Protein AF-A0A1S2MDJ0-F1 (afdb_monomer)

Foldseek 3Di:
DVVVVVVVVVVVVVLVVQQVVQLQVLHAGVVQVVVCVVLVHDFFAAPNATWRWDDKDFADCVQWDFQDATPVRQTKTAGPPPDNPDQGQWIWRDDPDGITTITGRRDNPPDD

Secondary structure (DSSP, 8-state):
-HHHHHHHHHHHHHHHHHHHHHHHTT---HHHHHHHHHTTPPP-EETTEEPEEEEEEE--GGGEEEEEE-TT-PEEEEETT--TTSPPS-EEEE-SSSEEEEEE----TT--

Sequence (112 aa):
MKKKFGFIIGVLILFTGLEIYLM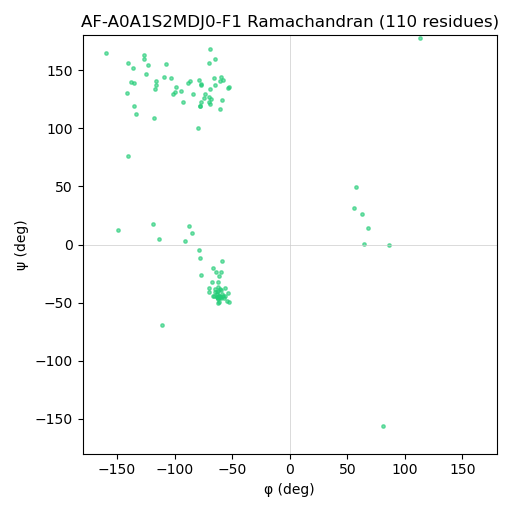YSEKVPLSNHMYRVISGAPTVHLNDELLLYQGTFVIDKNYLVSYIKSDENIELYIASGIPAEMRPPWIFVPNGNDLSYRYSIPKPRFSY

Radius of gyration: 17.28 Å; Cα contacts (8 Å, |Δi|>4): 160; chains: 1; bounding box: 46×29×45 Å

Structure (mmCIF, N/CA/C/O backbone):
data_AF-A0A1S2MDJ0-F1
#
_entry.id   AF-A0A1S2MDJ0-F1
#
loop_
_atom_site.group_PDB
_atom_site.id
_atom_site.type_symbol
_atom_site.label_atom_id
_atom_site.label_alt_id
_atom_site.label_comp_id
_atom_site.label_asym_id
_atom_site.label_entity_id
_atom_site.label_seq_id
_atom_site.pdbx_PDB_ins_code
_atom_site.Cartn_x
_atom_site.Cartn_y
_atom_site.Cartn_z
_atom_site.occupancy
_atom_site.B_iso_or_equiv
_atom_site.auth_seq_id
_atom_site.auth_comp_id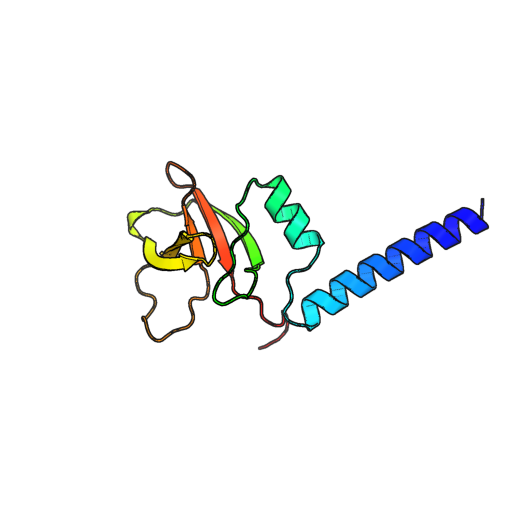
_atom_site.auth_asym_id
_atom_site.auth_atom_id
_atom_site.pdbx_PDB_model_num
ATOM 1 N N . MET A 1 1 ? -26.770 16.283 26.878 1.00 61.31 1 MET A N 1
ATOM 2 C CA . MET A 1 1 ? -25.474 16.558 26.207 1.00 61.31 1 MET A CA 1
ATOM 3 C C . MET A 1 1 ? -24.341 15.651 26.697 1.00 61.31 1 MET A C 1
ATOM 5 O O . MET A 1 1 ? -23.737 14.999 25.859 1.00 61.31 1 MET A O 1
ATOM 9 N N . LYS A 1 2 ? -24.111 15.500 28.014 1.00 64.62 2 LYS A N 1
ATOM 10 C CA . LYS A 1 2 ? -23.023 14.664 28.583 1.00 64.62 2 LYS A CA 1
ATOM 11 C C . LYS A 1 2 ? -22.980 13.200 28.091 1.00 64.62 2 LYS A C 1
ATOM 13 O O . LYS A 1 2 ? -21.914 12.710 27.750 1.00 64.62 2 LYS A O 1
ATOM 18 N N . LYS A 1 3 ? -24.136 12.528 27.964 1.00 71.56 3 LYS A N 1
ATOM 19 C CA . LYS A 1 3 ? -24.215 11.137 27.458 1.00 71.56 3 LYS A CA 1
ATOM 20 C C . LYS A 1 3 ? -23.778 10.993 25.990 1.00 71.56 3 LYS A C 1
ATOM 22 O O . LYS A 1 3 ? -23.096 10.038 25.650 1.00 71.56 3 LYS A O 1
ATOM 27 N N . LYS A 1 4 ? -24.129 11.965 25.135 1.00 77.81 4 LYS A N 1
ATOM 28 C CA . LYS A 1 4 ? -23.728 11.983 23.714 1.00 77.81 4 LYS A CA 1
ATOM 29 C C . LYS A 1 4 ? -22.226 12.246 23.565 1.00 77.81 4 LYS A C 1
ATOM 31 O O . LYS A 1 4 ? -21.582 11.639 22.726 1.00 77.81 4 LYS A O 1
ATOM 36 N N . PHE A 1 5 ? -21.672 13.103 24.422 1.00 85.12 5 PHE A N 1
ATOM 37 C CA . PHE A 1 5 ? -20.241 13.404 24.442 1.00 85.12 5 PHE A CA 1
ATOM 38 C C . PHE A 1 5 ? -19.394 12.195 24.868 1.00 85.12 5 PHE A C 1
ATOM 40 O O . PHE A 1 5 ? -18.422 11.867 24.196 1.00 85.12 5 PHE A O 1
ATOM 47 N N . GLY A 1 6 ? -19.810 11.477 25.919 1.00 90.19 6 GLY A N 1
ATOM 48 C CA . GLY A 1 6 ? -19.143 10.238 26.336 1.00 90.19 6 GLY A CA 1
ATOM 49 C C . GLY A 1 6 ? -19.162 9.155 25.252 1.00 90.19 6 GLY A C 1
ATOM 50 O O . GLY A 1 6 ? -18.156 8.489 25.041 1.00 90.19 6 GLY A O 1
ATOM 51 N N . PHE A 1 7 ? -20.269 9.033 24.511 1.00 93.44 7 PHE A N 1
ATOM 52 C CA . PHE A 1 7 ? -20.354 8.117 23.372 1.00 93.44 7 PHE A CA 1
ATOM 53 C C . PHE A 1 7 ? -19.360 8.478 22.258 1.00 93.44 7 PHE A C 1
ATOM 55 O O . PHE A 1 7 ? -18.632 7.608 21.793 1.00 93.44 7 PHE A O 1
ATOM 62 N N . ILE A 1 8 ? -19.275 9.759 21.876 1.00 94.00 8 ILE A N 1
ATOM 63 C CA . ILE A 1 8 ? -18.327 10.227 20.850 1.00 94.00 8 ILE A CA 1
ATOM 64 C C . ILE A 1 8 ? -16.881 9.925 21.264 1.00 94.00 8 ILE A C 1
ATOM 66 O O . ILE A 1 8 ? -16.120 9.382 20.468 1.00 94.00 8 ILE A O 1
ATOM 70 N N . ILE A 1 9 ? -16.513 10.215 22.517 1.00 94.19 9 ILE A N 1
ATOM 71 C CA . ILE A 1 9 ? -15.176 9.897 23.038 1.00 94.19 9 ILE A CA 1
ATOM 72 C C . ILE A 1 9 ? -14.922 8.387 23.007 1.00 94.19 9 ILE A C 1
ATOM 74 O O . ILE A 1 9 ? -13.856 7.962 22.572 1.00 94.19 9 ILE A O 1
ATOM 78 N N . GLY A 1 10 ? -15.897 7.574 23.422 1.00 95.38 10 GLY A N 1
ATOM 79 C CA . GLY A 1 10 ? -15.778 6.116 23.388 1.00 95.38 10 GLY A CA 1
ATOM 80 C C . GLY A 1 10 ? -15.497 5.584 21.981 1.00 95.38 10 GLY A C 1
ATOM 81 O O . GLY A 1 10 ? -14.598 4.767 21.802 1.00 95.38 10 GLY A O 1
ATOM 82 N N . VAL A 1 11 ? -16.203 6.102 20.971 1.00 94.94 11 VAL A N 1
ATOM 83 C CA . VAL A 1 11 ? -15.974 5.741 19.562 1.00 94.94 11 VAL A CA 1
ATOM 84 C C . VAL A 1 11 ? -14.576 6.157 19.098 1.00 94.94 11 VAL A C 1
ATOM 86 O O . VAL A 1 11 ? -13.895 5.367 18.447 1.00 94.94 11 VAL A O 1
ATOM 89 N N . LEU A 1 12 ? -14.113 7.356 19.462 1.00 94.25 12 LEU A N 1
ATOM 90 C CA . LEU A 1 12 ? -12.770 7.827 19.105 1.00 94.25 12 LEU A CA 1
ATOM 91 C C . LEU A 1 12 ? -11.663 6.969 19.731 1.00 94.25 12 LEU A C 1
ATOM 93 O O . LEU A 1 12 ? -10.686 6.645 19.056 1.00 94.25 12 LEU A O 1
ATOM 97 N N . ILE A 1 13 ? -11.822 6.567 20.996 1.00 95.69 13 ILE A N 1
ATOM 98 C CA . ILE A 1 13 ? -10.875 5.674 21.679 1.00 95.69 13 ILE A CA 1
ATOM 99 C C . ILE A 1 13 ? -10.836 4.310 20.989 1.00 95.69 13 ILE A C 1
ATOM 101 O O . ILE A 1 13 ? -9.750 3.801 20.729 1.00 95.69 13 ILE A O 1
ATOM 105 N N . LEU A 1 14 ? -11.994 3.737 20.647 1.00 94.56 14 LEU A N 1
ATOM 106 C CA . LEU A 1 14 ? -12.063 2.464 19.925 1.00 94.56 14 LEU A CA 1
ATOM 107 C C . LEU A 1 14 ? -11.380 2.547 18.558 1.00 94.56 14 LEU A C 1
ATOM 109 O O . LEU A 1 14 ? -10.585 1.673 18.220 1.00 94.56 14 LEU A O 1
ATOM 113 N N . PHE A 1 15 ? -11.642 3.612 17.797 1.00 94.00 15 PHE A N 1
ATOM 114 C CA . PHE A 1 15 ? -11.013 3.818 16.493 1.00 94.00 15 PHE A CA 1
ATOM 115 C C . PHE A 1 15 ? -9.490 3.948 16.617 1.00 94.00 15 PHE A C 1
ATOM 117 O O . PHE A 1 15 ? -8.744 3.300 15.888 1.00 94.00 15 PHE A O 1
ATOM 124 N N . THR A 1 16 ? -9.023 4.722 17.598 1.00 93.50 16 THR A N 1
ATOM 125 C CA . THR A 1 16 ? -7.588 4.896 17.870 1.00 93.50 16 THR A CA 1
ATOM 126 C C . THR A 1 16 ? -6.941 3.586 18.326 1.00 93.50 16 THR A C 1
ATOM 128 O O . THR A 1 16 ? -5.846 3.250 17.885 1.00 93.50 16 THR A O 1
ATOM 131 N N . GLY A 1 17 ? -7.622 2.810 19.173 1.00 94.50 17 GLY A N 1
ATOM 132 C CA . GLY A 1 17 ? -7.159 1.494 19.609 1.00 94.50 17 GLY A CA 1
ATOM 133 C C . GLY A 1 17 ? -7.029 0.506 18.449 1.00 94.50 17 GLY A C 1
ATOM 134 O O . GLY A 1 17 ? -6.040 -0.221 18.378 1.00 94.50 17 GLY A O 1
ATOM 135 N N . LEU A 1 18 ? -7.978 0.521 17.509 1.00 93.88 18 LEU A N 1
ATOM 136 C CA . LEU A 1 18 ? -7.925 -0.303 16.301 1.00 93.88 18 LEU A CA 1
ATOM 137 C C . LEU A 1 18 ? -6.770 0.106 15.376 1.00 93.88 18 LEU A C 1
ATOM 139 O O . LEU A 1 18 ? -6.038 -0.760 14.904 1.00 93.88 18 LEU A O 1
ATOM 143 N N . GLU A 1 19 ? -6.574 1.407 15.152 1.00 93.75 19 GLU A N 1
ATOM 144 C CA . GLU A 1 19 ? -5.434 1.937 14.392 1.00 93.75 19 GLU A CA 1
ATOM 145 C C . GLU A 1 19 ? -4.100 1.452 14.970 1.00 93.75 19 GLU A C 1
ATOM 147 O O . GLU A 1 19 ? -3.255 0.928 14.242 1.00 93.75 19 GLU A O 1
ATOM 152 N N . ILE A 1 20 ? -3.933 1.576 16.289 1.00 91.50 20 ILE A N 1
ATOM 153 C CA . ILE A 1 20 ? -2.738 1.119 17.003 1.00 91.50 20 ILE A CA 1
ATOM 154 C C . ILE A 1 20 ? -2.570 -0.396 16.836 1.00 91.50 20 ILE A C 1
ATOM 156 O O . ILE A 1 20 ? -1.495 -0.850 16.450 1.00 91.50 20 ILE A O 1
ATOM 160 N N . TYR A 1 21 ? -3.624 -1.180 17.070 1.00 92.62 21 TYR A N 1
ATOM 161 C CA . TYR A 1 21 ? -3.578 -2.636 16.930 1.00 92.62 21 TYR A CA 1
ATOM 162 C C . TYR A 1 21 ? -3.123 -3.079 15.532 1.00 92.62 21 TYR A C 1
ATOM 164 O O . TYR A 1 21 ? -2.262 -3.955 15.418 1.00 92.62 21 TYR A O 1
ATOM 172 N N . LEU A 1 22 ? -3.651 -2.453 14.474 1.00 92.06 22 LEU A N 1
ATOM 173 C CA . LEU A 1 22 ? -3.253 -2.750 13.096 1.00 92.06 22 LEU A CA 1
ATOM 174 C C . LEU A 1 22 ? -1.776 -2.417 12.855 1.00 92.06 22 LEU A C 1
ATOM 176 O O . LEU A 1 22 ? -1.054 -3.261 12.328 1.00 92.06 22 LEU A O 1
ATOM 180 N N . MET A 1 23 ? -1.307 -1.250 13.313 1.00 87.00 23 MET A N 1
ATOM 181 C CA . MET A 1 23 ? 0.103 -0.854 13.185 1.00 87.00 23 MET A CA 1
ATOM 182 C C . MET A 1 23 ? 1.064 -1.830 13.876 1.00 87.00 23 MET A C 1
ATOM 184 O O . MET A 1 23 ? 2.139 -2.101 13.342 1.00 87.00 23 MET A O 1
ATOM 188 N N . TYR A 1 24 ? 0.700 -2.348 15.053 1.00 87.00 24 TYR A N 1
ATOM 189 C CA . TYR A 1 24 ? 1.526 -3.312 15.791 1.00 87.00 24 TYR A CA 1
ATOM 190 C C . TYR A 1 24 ? 1.453 -4.734 15.229 1.00 87.00 24 TYR A C 1
ATOM 192 O O . TYR A 1 24 ? 2.406 -5.488 15.385 1.00 87.00 24 TYR A O 1
ATOM 200 N N . SER A 1 25 ? 0.355 -5.094 14.564 1.00 88.56 25 SER A N 1
ATOM 201 C CA . SER A 1 25 ? 0.162 -6.428 13.978 1.00 88.56 25 SER A CA 1
ATOM 202 C C . SER A 1 25 ? 0.723 -6.552 12.558 1.00 88.56 25 SER A C 1
ATOM 204 O O . SER A 1 25 ? 0.320 -7.461 11.840 1.00 88.56 25 SER A O 1
ATOM 206 N N . GLU A 1 26 ? 1.578 -5.615 12.129 1.00 87.56 26 GLU A N 1
ATOM 207 C CA . GLU A 1 26 ? 2.120 -5.554 10.762 1.00 87.56 26 GLU A CA 1
ATOM 208 C C . GLU A 1 26 ? 1.019 -5.503 9.691 1.00 87.56 26 GLU A C 1
ATOM 210 O O . GLU A 1 26 ? 1.170 -5.997 8.580 1.00 87.56 26 GLU A O 1
ATOM 215 N N . LYS A 1 27 ? -0.123 -4.887 10.017 1.00 90.94 27 LYS A N 1
ATOM 216 C CA . LYS A 1 27 ? -1.235 -4.693 9.084 1.00 90.94 27 LYS A CA 1
ATOM 217 C C . LYS A 1 27 ? -1.323 -3.238 8.659 1.00 90.94 27 LYS A C 1
ATOM 219 O O . LYS A 1 27 ? -0.903 -2.322 9.367 1.00 90.94 27 LYS A O 1
ATOM 224 N N . VAL A 1 28 ? -1.910 -3.017 7.490 1.00 93.06 28 VAL A N 1
ATOM 225 C CA . VAL A 1 28 ? -2.170 -1.672 6.977 1.00 93.06 28 VAL A CA 1
ATOM 226 C C . VAL A 1 28 ? -3.274 -1.007 7.819 1.00 93.06 28 VAL A C 1
ATOM 228 O O . VAL A 1 28 ? -4.368 -1.562 7.929 1.00 93.06 28 VAL A O 1
ATOM 231 N N . PRO A 1 29 ? -3.022 0.164 8.436 1.00 94.31 29 PRO A N 1
ATOM 232 C CA . PRO A 1 29 ? -4.033 0.869 9.229 1.00 94.31 29 PRO A CA 1
ATOM 233 C C . PRO A 1 29 ? -5.154 1.455 8.358 1.00 94.31 29 PRO A C 1
ATOM 235 O O . PRO A 1 29 ? -4.928 1.778 7.188 1.00 94.31 29 PRO A O 1
ATOM 238 N N . LEU A 1 30 ? -6.347 1.683 8.920 1.00 93.69 30 LEU A N 1
ATOM 239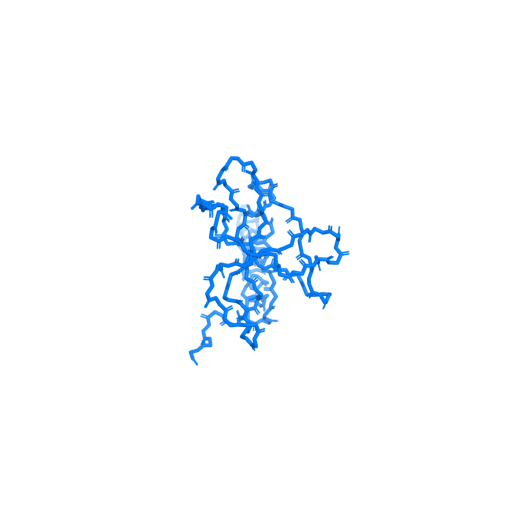 C CA . LEU A 1 30 ? -7.485 2.260 8.180 1.00 93.69 30 LEU A CA 1
ATOM 240 C C . LEU A 1 30 ? -7.167 3.673 7.679 1.00 93.69 30 LEU A C 1
ATOM 242 O O . LEU A 1 30 ? -7.524 4.030 6.555 1.00 93.69 30 LEU A O 1
ATOM 246 N N . SER A 1 31 ? -6.431 4.455 8.467 1.00 94.19 31 SER A N 1
ATOM 247 C CA . SER A 1 31 ? -5.923 5.768 8.059 1.00 94.19 31 SER A CA 1
ATOM 248 C C . SER A 1 31 ? -5.079 5.694 6.781 1.00 94.19 31 SER A C 1
ATOM 250 O O . SER A 1 31 ? -5.196 6.559 5.910 1.00 94.19 31 SER A O 1
ATOM 252 N N . ASN A 1 32 ? -4.287 4.631 6.608 1.00 95.75 32 ASN A N 1
ATOM 253 C CA . ASN A 1 32 ? -3.504 4.413 5.397 1.00 95.75 32 ASN A CA 1
ATOM 254 C C . ASN A 1 32 ? -4.387 4.067 4.194 1.00 95.75 32 ASN A C 1
ATOM 256 O O . ASN A 1 32 ? -4.179 4.615 3.112 1.00 95.75 32 ASN A O 1
ATOM 260 N N . HIS A 1 33 ? -5.413 3.235 4.392 1.00 94.94 33 HIS A N 1
ATOM 261 C CA . HIS A 1 33 ? -6.408 2.966 3.355 1.00 94.94 33 HIS A CA 1
ATOM 262 C C . HIS A 1 33 ? -7.078 4.255 2.872 1.00 94.94 33 HIS A C 1
ATOM 264 O O . HIS A 1 33 ? -7.172 4.478 1.665 1.00 94.94 33 HIS A O 1
ATOM 270 N N . MET A 1 34 ? -7.497 5.124 3.794 1.00 95.75 34 MET A N 1
ATOM 271 C CA . MET A 1 34 ? -8.088 6.416 3.443 1.00 95.75 34 MET A CA 1
ATOM 272 C C . MET A 1 34 ? -7.095 7.303 2.690 1.00 95.75 34 MET A C 1
ATOM 274 O O . MET A 1 34 ? -7.441 7.855 1.647 1.00 95.75 34 MET A O 1
ATOM 278 N N . TYR A 1 35 ? -5.853 7.402 3.173 1.00 96.62 35 TYR A N 1
ATOM 279 C CA . TYR A 1 35 ? -4.807 8.193 2.523 1.00 96.62 35 TYR A CA 1
ATOM 280 C C . TYR A 1 35 ? -4.533 7.731 1.082 1.00 96.62 35 TYR A C 1
ATOM 282 O O . TYR A 1 35 ? -4.432 8.553 0.166 1.00 96.62 35 TYR A O 1
ATOM 290 N N . ARG A 1 36 ? -4.487 6.413 0.864 1.00 97.31 36 ARG A N 1
ATOM 291 C CA . ARG A 1 36 ? -4.338 5.788 -0.455 1.00 97.31 36 ARG A CA 1
ATOM 292 C C . ARG A 1 36 ? -5.503 6.123 -1.383 1.00 97.31 36 ARG A C 1
ATOM 294 O O . ARG A 1 36 ? -5.273 6.588 -2.497 1.00 97.31 36 ARG A O 1
ATOM 301 N N . VAL A 1 37 ? -6.738 5.934 -0.911 1.00 96.75 37 VAL A N 1
ATOM 302 C CA . VAL A 1 37 ? -7.961 6.199 -1.689 1.00 96.75 37 VAL A CA 1
ATOM 303 C C . VAL A 1 37 ? -8.046 7.668 -2.098 1.00 96.75 37 VAL A C 1
ATOM 305 O O . VAL A 1 37 ? -8.292 7.957 -3.265 1.00 96.75 37 VAL A O 1
ATOM 308 N N . ILE A 1 38 ? -7.775 8.598 -1.176 1.00 96.69 38 ILE A N 1
ATOM 309 C CA . ILE A 1 38 ? -7.779 10.045 -1.462 1.00 96.69 38 ILE A CA 1
ATOM 310 C C . ILE A 1 38 ? -6.708 10.412 -2.500 1.00 96.69 38 ILE A C 1
ATOM 312 O O . ILE A 1 38 ? -6.912 11.315 -3.305 1.00 96.69 38 ILE A O 1
ATOM 316 N N . SER A 1 39 ? -5.584 9.692 -2.517 1.00 95.25 39 SER A N 1
ATOM 317 C CA . SER A 1 39 ? -4.510 9.894 -3.499 1.00 95.25 39 SER A CA 1
ATOM 318 C C . SER A 1 39 ? -4.797 9.265 -4.873 1.00 95.25 39 SER A C 1
ATOM 320 O O . SER A 1 39 ? -3.984 9.403 -5.788 1.00 95.25 39 SER A O 1
ATOM 322 N N . GLY A 1 40 ? -5.906 8.531 -5.020 1.00 95.69 40 GLY A N 1
ATOM 323 C CA . GLY A 1 40 ? -6.227 7.765 -6.228 1.00 95.69 40 GLY A CA 1
ATOM 324 C C . GLY A 1 40 ? -5.299 6.571 -6.475 1.00 95.69 40 GLY A C 1
ATOM 325 O O . GLY A 1 40 ? -5.276 6.031 -7.577 1.00 95.69 40 GLY A O 1
ATOM 326 N N . ALA A 1 41 ? -4.516 6.167 -5.473 1.00 96.69 41 ALA A N 1
ATOM 327 C CA . ALA A 1 41 ? -3.524 5.113 -5.615 1.00 96.69 41 ALA A CA 1
ATOM 328 C C . ALA A 1 41 ? -4.198 3.721 -5.613 1.00 96.69 41 ALA A C 1
ATOM 330 O O . ALA A 1 41 ? -5.106 3.481 -4.803 1.00 96.69 41 ALA A O 1
ATOM 331 N N . PRO A 1 42 ? -3.786 2.785 -6.492 1.00 96.81 42 PRO A N 1
ATOM 332 C CA . PRO A 1 42 ? -4.423 1.473 -6.600 1.00 96.81 42 PRO A CA 1
ATOM 333 C C . PRO A 1 42 ? -4.248 0.640 -5.327 1.00 96.81 42 PRO A C 1
ATOM 335 O O . PRO A 1 42 ? -3.383 0.903 -4.499 1.00 96.81 42 PRO A O 1
ATOM 338 N N . THR A 1 43 ? -5.105 -0.359 -5.130 1.00 97.19 43 THR A N 1
ATOM 339 C CA . THR A 1 43 ? -4.854 -1.376 -4.097 1.00 97.19 43 THR A CA 1
ATOM 340 C C . THR A 1 43 ? -3.794 -2.328 -4.641 1.00 97.19 43 THR A C 1
ATOM 342 O O . THR A 1 43 ? -3.858 -2.657 -5.822 1.00 97.19 43 THR A O 1
ATOM 345 N N . VAL A 1 44 ? -2.825 -2.723 -3.814 1.00 97.19 44 VAL A N 1
ATOM 346 C CA . VAL A 1 44 ? -1.740 -3.615 -4.237 1.00 97.19 44 VAL A CA 1
ATOM 347 C C . VAL A 1 44 ? -1.526 -4.688 -3.179 1.00 97.19 44 VAL A C 1
ATOM 349 O O . VAL A 1 44 ? -1.164 -4.352 -2.046 1.00 97.19 44 VAL A O 1
ATOM 352 N N . HIS A 1 45 ? -1.709 -5.948 -3.563 1.00 96.38 45 HIS A N 1
ATOM 353 C CA . HIS A 1 45 ? -1.318 -7.109 -2.769 1.00 96.38 45 HIS A CA 1
ATOM 354 C C . HIS A 1 45 ? -0.118 -7.813 -3.401 1.00 96.38 45 HIS A C 1
ATOM 356 O O . HIS A 1 45 ? 0.037 -7.852 -4.623 1.00 96.38 45 HIS A O 1
ATOM 362 N N . LEU A 1 46 ? 0.760 -8.329 -2.552 1.00 93.50 46 LEU A N 1
ATOM 363 C CA . LEU A 1 46 ? 1.901 -9.129 -2.963 1.00 93.50 46 LEU A CA 1
ATOM 364 C C . LEU A 1 46 ? 1.962 -10.367 -2.075 1.00 93.50 46 LEU A C 1
ATOM 366 O O . LEU A 1 46 ? 2.274 -10.241 -0.892 1.00 93.50 46 LEU A O 1
ATOM 370 N N . ASN A 1 47 ? 1.710 -11.545 -2.647 1.00 92.00 47 ASN A N 1
ATOM 371 C CA . ASN A 1 47 ? 1.628 -12.807 -1.902 1.00 92.00 47 ASN A CA 1
ATOM 372 C C . ASN A 1 47 ? 0.565 -12.753 -0.788 1.00 92.00 47 ASN A C 1
ATOM 374 O O . ASN A 1 47 ? 0.866 -13.049 0.368 1.00 92.00 47 ASN A O 1
ATOM 378 N N . ASP A 1 48 ? -0.649 -12.306 -1.117 1.00 93.00 48 ASP A N 1
ATOM 379 C CA . ASP A 1 48 ? -1.776 -12.104 -0.195 1.00 93.00 48 ASP A CA 1
ATOM 380 C C . ASP A 1 48 ? -1.550 -11.016 0.884 1.00 93.00 48 ASP A C 1
ATOM 382 O O . ASP A 1 48 ? -2.447 -10.723 1.683 1.00 93.00 48 ASP A O 1
ATOM 386 N N . GLU A 1 49 ? -0.386 -10.353 0.905 1.00 92.62 49 GLU A N 1
ATOM 387 C CA . GLU A 1 49 ? -0.096 -9.241 1.813 1.00 92.62 49 GLU A CA 1
ATOM 388 C C . GLU A 1 49 ? -0.432 -7.894 1.171 1.00 92.62 49 GLU A C 1
ATOM 390 O O . GLU A 1 49 ? 0.129 -7.501 0.147 1.00 92.62 49 GLU A O 1
ATOM 395 N N . LEU A 1 50 ? -1.308 -7.127 1.822 1.00 95.38 50 LEU A N 1
ATOM 396 C CA . LEU A 1 50 ? -1.615 -5.763 1.405 1.00 95.38 50 LEU A CA 1
ATOM 397 C C . LEU A 1 50 ? -0.427 -4.827 1.667 1.00 95.38 50 LEU A C 1
ATOM 399 O O . LEU A 1 50 ? 0.039 -4.692 2.802 1.00 95.38 50 LEU A O 1
ATOM 403 N N . LEU A 1 51 ? 0.004 -4.097 0.638 1.00 95.44 51 LEU A N 1
ATOM 404 C CA . LEU A 1 51 ? 1.101 -3.143 0.767 1.00 95.44 51 LEU A CA 1
ATOM 405 C C . LEU A 1 51 ? 0.668 -1.819 1.417 1.00 95.44 51 LEU A C 1
ATOM 407 O O . LEU A 1 51 ? -0.394 -1.262 1.133 1.00 95.44 51 LEU A O 1
ATOM 411 N N . LEU A 1 52 ? 1.547 -1.266 2.257 1.00 95.62 52 LEU A N 1
ATOM 412 C CA . LEU A 1 52 ? 1.366 0.028 2.911 1.00 95.62 52 LEU A CA 1
ATOM 413 C C . LEU A 1 52 ? 1.677 1.161 1.930 1.00 95.62 52 LEU A C 1
ATOM 415 O O . LEU A 1 52 ? 2.815 1.300 1.479 1.00 95.62 52 LEU A O 1
ATOM 419 N N . TYR A 1 53 ? 0.698 2.016 1.652 1.00 97.06 53 TYR A N 1
ATOM 420 C CA . TYR A 1 53 ? 0.889 3.182 0.795 1.00 97.06 53 TYR A CA 1
ATOM 421 C C . TYR A 1 53 ? 1.684 4.279 1.516 1.00 97.06 53 TYR A C 1
ATOM 423 O O . TYR A 1 53 ? 1.351 4.677 2.631 1.00 97.06 53 TYR A O 1
ATOM 431 N N . GLN A 1 54 ? 2.731 4.802 0.887 1.00 95.31 54 GLN A N 1
ATOM 432 C CA . GLN A 1 54 ? 3.637 5.787 1.484 1.00 95.31 54 GLN A CA 1
ATOM 433 C C . GLN A 1 54 ? 3.586 7.170 0.826 1.00 95.31 54 GLN A C 1
ATOM 435 O O . GLN A 1 54 ? 4.377 8.038 1.203 1.00 95.31 54 GLN A O 1
ATOM 440 N N . GLY A 1 55 ? 2.687 7.376 -0.137 1.00 95.44 55 GLY A N 1
ATOM 441 C CA . GLY A 1 55 ? 2.532 8.636 -0.861 1.00 95.44 55 GLY A CA 1
ATOM 442 C C . GLY A 1 55 ? 2.901 8.543 -2.341 1.00 95.44 55 GLY A C 1
ATOM 443 O O . GLY A 1 55 ? 3.358 7.508 -2.832 1.00 95.44 55 GLY A O 1
ATOM 444 N N . THR A 1 56 ? 2.718 9.659 -3.038 1.00 95.44 56 THR A N 1
ATOM 445 C CA . THR A 1 56 ? 3.109 9.838 -4.439 1.00 95.44 56 THR A CA 1
ATOM 446 C C . THR A 1 56 ? 4.428 10.595 -4.497 1.00 95.44 56 THR A C 1
ATOM 448 O O . THR A 1 56 ? 4.571 11.633 -3.852 1.00 95.44 56 THR A O 1
ATOM 451 N N . PHE A 1 57 ? 5.382 10.093 -5.276 1.00 93.31 57 PHE A N 1
ATOM 452 C CA . PHE A 1 57 ? 6.714 10.676 -5.419 1.00 93.31 57 PHE A CA 1
ATOM 453 C C . PHE A 1 57 ? 7.022 10.952 -6.878 1.00 93.31 57 PHE A C 1
ATOM 455 O O . PHE A 1 57 ? 6.609 10.194 -7.753 1.00 93.31 57 PHE A O 1
ATOM 462 N N . VAL A 1 58 ? 7.778 12.021 -7.119 1.00 93.62 58 VAL A N 1
ATOM 463 C CA . VAL A 1 58 ? 8.445 12.221 -8.402 1.00 93.62 58 VAL A CA 1
ATOM 464 C C . VAL A 1 58 ? 9.682 11.329 -8.409 1.00 93.62 58 VAL A C 1
ATOM 466 O O . VAL A 1 58 ? 10.543 11.466 -7.538 1.00 93.62 58 VAL A O 1
ATOM 469 N N . ILE A 1 59 ? 9.749 10.399 -9.351 1.00 89.38 59 ILE A N 1
ATOM 470 C CA . ILE A 1 59 ? 10.891 9.517 -9.567 1.00 89.38 59 ILE A CA 1
ATOM 471 C C . ILE A 1 59 ? 11.078 9.336 -11.067 1.00 89.38 59 ILE A C 1
ATOM 473 O O . ILE A 1 59 ? 10.129 9.043 -11.793 1.00 89.38 59 ILE A O 1
ATOM 477 N N . ASP A 1 60 ? 12.311 9.519 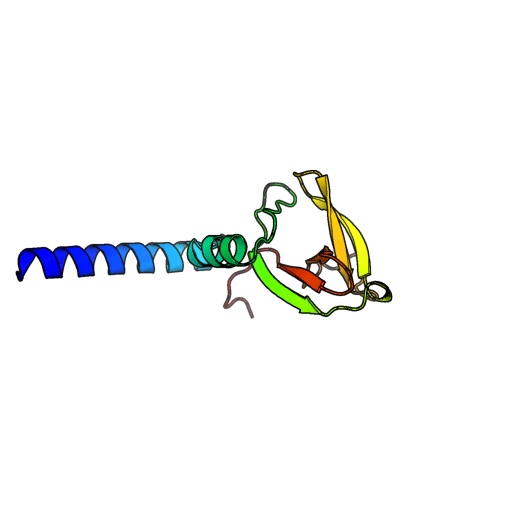-11.524 1.00 89.75 60 ASP A N 1
ATOM 478 C CA . ASP A 1 60 ? 12.650 9.283 -12.920 1.00 89.75 60 ASP A CA 1
ATOM 479 C C . ASP A 1 60 ? 12.555 7.775 -13.208 1.00 89.75 60 ASP A C 1
ATOM 481 O O . ASP A 1 60 ? 13.164 6.938 -12.531 1.00 89.75 60 ASP A O 1
ATOM 485 N N . LYS A 1 61 ? 11.756 7.435 -14.223 1.00 85.44 61 LYS A N 1
ATOM 486 C CA . LYS A 1 61 ? 11.478 6.059 -14.651 1.00 85.44 61 LYS A CA 1
ATOM 487 C C . LYS A 1 61 ? 12.728 5.292 -15.063 1.00 85.44 61 LYS A C 1
ATOM 489 O O . LYS A 1 61 ? 12.720 4.070 -14.979 1.00 85.44 61 LYS A O 1
ATOM 494 N N . ASN A 1 62 ? 13.796 5.976 -15.465 1.00 89.44 62 ASN A N 1
ATOM 495 C CA . ASN A 1 62 ? 15.066 5.336 -15.804 1.00 89.44 62 ASN A CA 1
ATOM 496 C C . ASN A 1 62 ? 15.744 4.697 -14.581 1.00 89.44 62 ASN A C 1
ATOM 498 O O . ASN A 1 62 ? 16.562 3.793 -14.736 1.00 89.44 62 ASN A O 1
ATOM 502 N N . TYR A 1 63 ? 15.382 5.127 -13.369 1.00 90.00 63 TYR A N 1
ATOM 503 C CA . TYR A 1 63 ? 15.824 4.510 -12.118 1.00 90.00 63 TYR A CA 1
ATOM 504 C C . TYR A 1 63 ? 14.879 3.411 -11.629 1.00 90.00 63 TYR A C 1
ATOM 506 O O . TYR A 1 63 ? 15.104 2.869 -10.549 1.00 90.00 63 TYR A O 1
ATOM 514 N N . LEU A 1 64 ? 13.819 3.084 -12.372 1.00 92.44 64 LEU A N 1
ATOM 515 C CA . LEU A 1 64 ? 12.886 2.021 -12.024 1.00 92.44 64 LEU A CA 1
ATOM 516 C C . LEU A 1 64 ? 13.173 0.767 -12.845 1.00 92.44 64 LEU A C 1
ATOM 518 O O . LEU A 1 64 ? 13.255 0.800 -14.070 1.00 92.44 64 LEU A O 1
ATOM 522 N N . VAL A 1 65 ? 13.279 -0.361 -12.154 1.00 93.69 65 VAL A N 1
ATOM 523 C CA . VAL A 1 65 ? 13.451 -1.685 -12.757 1.00 93.69 65 VAL A CA 1
ATOM 524 C C . VAL A 1 65 ? 12.223 -2.526 -12.423 1.00 93.69 65 VAL A C 1
ATOM 526 O O . VAL A 1 65 ? 11.743 -2.475 -11.287 1.00 93.69 65 VAL A O 1
ATOM 529 N N . SER A 1 66 ? 11.704 -3.277 -13.405 1.00 92.94 66 SER A N 1
ATOM 530 C CA . SER A 1 66 ? 10.619 -4.244 -13.172 1.00 92.94 66 SER A CA 1
ATOM 531 C C . SER A 1 66 ? 11.017 -5.198 -12.060 1.00 92.94 66 SER A C 1
ATOM 533 O O . SER A 1 66 ? 12.131 -5.723 -12.056 1.00 92.94 66 SER A O 1
ATOM 535 N N . TYR A 1 67 ? 10.093 -5.428 -11.138 1.00 92.12 67 TYR A N 1
ATOM 536 C CA . TYR A 1 67 ? 10.303 -6.313 -10.007 1.00 92.12 67 TYR A CA 1
ATOM 537 C C . TYR A 1 67 ? 9.448 -7.570 -10.129 1.00 92.12 67 TYR A C 1
ATOM 539 O O . TYR A 1 67 ? 9.971 -8.659 -10.355 1.00 92.12 67 TYR A O 1
ATOM 547 N N . ILE A 1 68 ? 8.134 -7.422 -9.985 1.00 93.56 68 ILE A N 1
ATOM 548 C CA . ILE A 1 68 ? 7.171 -8.523 -10.009 1.00 93.56 68 ILE A CA 1
ATOM 549 C C . ILE A 1 68 ? 5.781 -7.966 -10.323 1.00 93.56 68 ILE A C 1
ATOM 551 O O . ILE A 1 68 ? 5.549 -6.764 -10.204 1.00 93.56 68 ILE A O 1
ATOM 555 N N . LYS A 1 69 ? 4.837 -8.830 -10.694 1.00 96.19 69 LYS A N 1
ATOM 556 C CA . LYS A 1 69 ? 3.421 -8.461 -10.745 1.00 96.19 69 LYS A CA 1
ATOM 557 C C . LYS A 1 69 ? 2.757 -8.660 -9.388 1.00 96.19 69 LYS A C 1
ATOM 559 O O . LYS A 1 69 ? 3.046 -9.635 -8.702 1.00 96.19 69 LYS A O 1
ATOM 564 N N . SER A 1 70 ? 1.876 -7.733 -9.027 1.00 96.44 70 SER A N 1
ATOM 565 C CA . SER A 1 70 ? 0.988 -7.858 -7.871 1.00 96.44 70 SER A CA 1
ATOM 566 C C . SER A 1 70 ? -0.077 -8.932 -8.102 1.00 96.44 70 SER A C 1
ATOM 568 O O . SER A 1 70 ? -0.301 -9.359 -9.241 1.00 96.44 70 SER A O 1
ATOM 570 N N . ASP A 1 71 ? -0.791 -9.306 -7.043 1.00 97.06 71 ASP A N 1
ATOM 571 C CA . ASP A 1 71 ? -1.894 -10.272 -7.116 1.00 97.06 71 ASP A CA 1
ATOM 572 C C . ASP A 1 71 ? -3.060 -9.737 -7.986 1.00 97.06 71 ASP A C 1
ATOM 574 O O . ASP A 1 71 ? -3.808 -10.497 -8.600 1.00 97.06 71 ASP A O 1
ATOM 578 N N . GLU A 1 72 ? -3.177 -8.412 -8.130 1.00 96.94 72 GLU A N 1
ATOM 579 C CA . GLU A 1 72 ? -4.090 -7.733 -9.064 1.00 96.94 72 GLU A CA 1
ATOM 580 C C . GLU A 1 72 ? -3.540 -7.572 -10.492 1.00 96.94 72 GLU A C 1
ATOM 582 O O . GLU A 1 72 ? -4.138 -6.865 -11.304 1.00 96.94 72 GLU A O 1
ATOM 587 N N . ASN A 1 73 ? -2.418 -8.215 -10.828 1.00 96.50 73 ASN A N 1
ATOM 588 C CA . ASN A 1 73 ? -1.705 -8.080 -12.105 1.00 96.50 73 ASN A CA 1
ATOM 589 C C . ASN A 1 73 ? -1.151 -6.670 -12.392 1.00 96.50 73 ASN A C 1
ATOM 591 O O . ASN A 1 73 ? -0.962 -6.306 -13.557 1.00 96.50 73 ASN A O 1
ATOM 595 N N . ILE A 1 74 ? -0.859 -5.879 -11.356 1.00 96.38 74 ILE A N 1
ATOM 596 C CA . ILE A 1 74 ? -0.199 -4.574 -11.504 1.00 96.38 74 ILE A CA 1
ATOM 597 C C . ILE A 1 74 ? 1.312 -4.797 -11.587 1.00 96.38 74 ILE A C 1
ATOM 599 O O . ILE A 1 74 ? 1.883 -5.473 -10.737 1.00 96.38 74 ILE A O 1
ATOM 603 N N . GLU A 1 75 ? 1.974 -4.221 -12.590 1.00 96.19 75 GLU A N 1
ATOM 604 C CA . GLU A 1 75 ? 3.437 -4.273 -12.689 1.00 96.19 75 GLU A CA 1
ATOM 605 C C . GLU A 1 75 ? 4.068 -3.420 -11.577 1.00 96.19 75 GLU A C 1
ATOM 607 O O . GLU A 1 75 ? 3.802 -2.217 -11.473 1.00 96.19 75 GLU A O 1
ATOM 612 N N . LEU A 1 76 ? 4.888 -4.049 -10.735 1.00 95.44 76 LEU A N 1
ATOM 613 C CA . LEU A 1 76 ? 5.579 -3.407 -9.623 1.00 95.44 76 LEU A CA 1
ATOM 614 C C . LEU A 1 76 ? 7.041 -3.168 -9.980 1.00 95.44 76 LEU A C 1
ATOM 616 O O . LEU A 1 76 ? 7.694 -4.004 -10.604 1.00 95.44 76 LEU A O 1
ATOM 620 N N . TYR A 1 77 ? 7.564 -2.038 -9.520 1.00 95.06 77 TYR A N 1
ATOM 621 C CA . TYR A 1 77 ? 8.924 -1.598 -9.801 1.00 95.06 77 TYR A CA 1
ATOM 622 C C . TYR A 1 77 ? 9.702 -1.360 -8.513 1.00 95.06 77 TYR A C 1
ATOM 624 O O . TYR A 1 77 ? 9.134 -1.036 -7.470 1.00 95.06 77 TYR A O 1
ATOM 632 N N . ILE A 1 78 ? 11.020 -1.470 -8.593 1.00 94.62 78 ILE A N 1
ATOM 633 C CA . ILE A 1 78 ? 11.951 -1.101 -7.523 1.00 94.62 78 ILE A CA 1
ATOM 634 C C . ILE A 1 78 ? 12.995 -0.134 -8.073 1.00 94.62 78 ILE A C 1
ATOM 636 O O . ILE A 1 78 ? 13.172 -0.020 -9.285 1.00 94.62 78 ILE A O 1
ATOM 640 N N . ALA A 1 79 ? 13.694 0.566 -7.183 1.00 91.38 79 ALA A N 1
ATOM 641 C CA . ALA A 1 79 ? 14.811 1.405 -7.594 1.00 91.38 79 ALA A CA 1
ATOM 642 C C . ALA A 1 79 ? 15.970 0.553 -8.148 1.00 91.38 79 ALA A C 1
ATOM 644 O O . ALA A 1 79 ? 16.266 -0.530 -7.638 1.00 91.38 79 ALA A O 1
ATOM 645 N N . SER A 1 80 ? 16.659 1.061 -9.167 1.00 90.50 80 SER A N 1
ATOM 646 C CA . SER A 1 80 ? 17.874 0.466 -9.718 1.00 90.50 80 SER A CA 1
ATOM 647 C C . SER A 1 80 ? 18.968 0.365 -8.652 1.00 90.50 80 SER A C 1
ATOM 649 O O . SER A 1 80 ? 19.124 1.272 -7.835 1.00 90.50 80 SER A O 1
ATOM 651 N N . GLY A 1 81 ? 19.765 -0.705 -8.690 1.00 85.50 81 GLY A N 1
ATOM 652 C CA . GLY A 1 81 ? 20.872 -0.913 -7.749 1.00 85.50 81 GLY A CA 1
ATOM 653 C C . GLY A 1 81 ? 20.478 -1.588 -6.432 1.00 85.50 81 GLY A C 1
ATOM 654 O O . GLY A 1 81 ? 21.351 -1.840 -5.606 1.00 85.50 81 GLY A O 1
ATOM 655 N N . ILE A 1 82 ? 19.198 -1.928 -6.239 1.00 83.56 82 ILE A N 1
ATOM 656 C CA . ILE A 1 82 ? 18.768 -2.822 -5.158 1.00 83.56 82 ILE A CA 1
ATOM 657 C C . ILE A 1 82 ? 19.099 -4.274 -5.557 1.00 83.56 82 ILE A C 1
ATOM 659 O O . ILE A 1 82 ? 18.641 -4.720 -6.612 1.00 83.56 82 ILE A O 1
ATOM 663 N N . PRO A 1 83 ? 19.888 -5.026 -4.762 1.00 79.56 83 PRO A N 1
ATOM 664 C CA . PRO A 1 83 ? 20.190 -6.427 -5.052 1.00 79.56 83 PRO A CA 1
ATOM 665 C C . PRO A 1 83 ? 18.923 -7.289 -5.089 1.00 79.56 83 PRO A C 1
ATOM 667 O O . PRO A 1 83 ? 18.055 -7.138 -4.233 1.00 79.56 83 PRO A O 1
ATOM 670 N N . ALA A 1 84 ? 18.845 -8.239 -6.026 1.00 73.44 84 ALA A N 1
ATOM 671 C CA . ALA A 1 84 ? 17.669 -9.104 -6.198 1.00 73.44 84 ALA A CA 1
ATOM 672 C C . ALA A 1 84 ? 17.352 -9.972 -4.964 1.00 73.44 84 ALA A C 1
ATOM 674 O O . ALA A 1 84 ? 16.201 -10.323 -4.728 1.00 73.44 84 ALA A O 1
ATOM 675 N N . GLU A 1 85 ? 18.369 -10.295 -4.163 1.00 76.44 85 GLU A N 1
ATOM 676 C CA . GLU A 1 85 ? 18.243 -11.089 -2.934 1.00 76.44 85 GLU A CA 1
ATOM 677 C C . GLU A 1 85 ? 17.699 -10.276 -1.746 1.00 76.44 85 GLU A C 1
ATOM 679 O O . GLU A 1 85 ? 17.344 -10.835 -0.707 1.00 76.44 85 GLU A O 1
ATOM 684 N N . MET A 1 86 ? 17.627 -8.947 -1.872 1.00 76.38 86 MET A N 1
ATOM 685 C CA . MET A 1 86 ? 17.181 -8.064 -0.804 1.00 76.38 86 MET A CA 1
ATOM 686 C C . MET A 1 86 ? 15.686 -7.768 -0.934 1.00 76.38 86 MET A C 1
ATOM 688 O O . MET A 1 86 ? 15.207 -7.346 -1.984 1.00 76.38 86 MET A O 1
ATOM 692 N N . ARG A 1 87 ? 14.943 -7.897 0.173 1.00 77.62 87 ARG A N 1
ATOM 693 C CA . ARG A 1 87 ? 13.555 -7.415 0.247 1.00 77.62 87 ARG A CA 1
ATOM 694 C C . ARG A 1 87 ? 13.554 -5.900 -0.002 1.00 77.62 87 ARG A C 1
ATOM 696 O O . ARG A 1 87 ? 14.144 -5.175 0.809 1.00 77.62 87 ARG A O 1
ATOM 703 N N . PRO A 1 88 ? 12.915 -5.403 -1.076 1.00 80.88 88 PRO A N 1
ATOM 704 C CA . PRO A 1 88 ? 13.049 -4.007 -1.452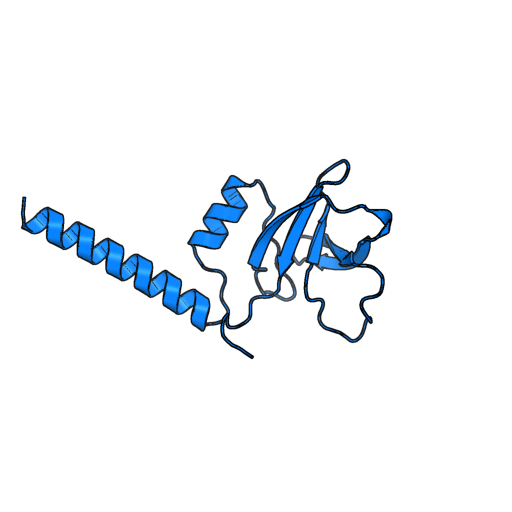 1.00 80.88 88 PRO A CA 1
ATOM 705 C C . PRO A 1 88 ? 12.438 -3.102 -0.372 1.00 80.88 88 PRO A C 1
ATOM 707 O O . PRO A 1 88 ? 11.356 -3.398 0.145 1.00 80.88 88 PRO A O 1
ATOM 710 N N . PRO A 1 89 ? 13.110 -1.994 -0.011 1.00 83.38 89 PRO A N 1
ATOM 711 C CA . PRO A 1 89 ? 12.580 -1.056 0.977 1.00 83.38 89 PRO A CA 1
ATOM 712 C C . PRO A 1 89 ? 11.332 -0.328 0.464 1.00 83.38 89 PRO A C 1
ATOM 714 O O . PRO A 1 89 ? 10.433 -0.019 1.248 1.00 83.38 89 PRO A O 1
ATOM 717 N N . TRP A 1 90 ? 11.266 -0.092 -0.848 1.00 92.06 90 TRP A N 1
ATOM 718 C CA . TRP A 1 90 ? 10.164 0.593 -1.510 1.00 92.06 90 TRP A CA 1
ATOM 719 C C . TRP A 1 90 ? 9.798 -0.108 -2.808 1.00 92.06 90 TRP A C 1
ATOM 721 O O . TRP A 1 90 ? 10.670 -0.530 -3.566 1.00 92.06 90 TRP A O 1
ATOM 731 N N . ILE A 1 91 ? 8.497 -0.185 -3.049 1.00 95.19 91 ILE A N 1
ATOM 732 C CA . ILE A 1 91 ? 7.884 -0.731 -4.252 1.00 95.19 91 ILE A CA 1
ATOM 733 C C . ILE A 1 91 ? 7.117 0.408 -4.920 1.00 95.19 91 ILE A C 1
ATOM 735 O O . ILE A 1 91 ? 6.413 1.161 -4.249 1.00 95.19 91 ILE A O 1
ATOM 739 N N . PHE A 1 92 ? 7.260 0.561 -6.227 1.00 96.06 92 PHE A N 1
ATOM 740 C CA . PHE A 1 92 ? 6.698 1.667 -6.988 1.00 96.06 92 PHE A CA 1
ATOM 741 C C . PHE A 1 92 ? 5.664 1.171 -7.993 1.00 96.06 92 PHE A C 1
ATOM 743 O O . PHE A 1 92 ? 5.861 0.151 -8.652 1.00 96.06 92 PHE A O 1
ATOM 750 N N . VAL A 1 93 ? 4.585 1.939 -8.132 1.00 96.50 93 VAL A N 1
ATOM 751 C CA . VAL A 1 93 ? 3.604 1.810 -9.213 1.00 96.50 93 VAL A CA 1
ATOM 752 C C . VAL A 1 93 ? 3.610 3.120 -10.006 1.00 96.50 93 VAL A C 1
ATOM 754 O O . VAL A 1 93 ? 3.162 4.142 -9.473 1.00 96.50 93 VAL A O 1
ATOM 757 N N . PRO A 1 94 ? 4.134 3.130 -11.244 1.00 94.12 94 PRO A N 1
ATOM 758 C CA . PRO A 1 94 ? 4.169 4.320 -12.085 1.00 94.12 94 PRO A CA 1
ATOM 759 C C . PRO A 1 94 ? 2.776 4.904 -12.345 1.00 94.12 94 PRO A C 1
ATOM 761 O O . PRO A 1 94 ? 1.809 4.179 -12.567 1.00 94.12 94 PRO A O 1
ATOM 764 N N . ASN A 1 95 ? 2.687 6.231 -12.359 1.00 92.00 95 ASN A N 1
ATOM 765 C CA . ASN A 1 95 ? 1.467 7.003 -12.577 1.00 92.00 95 ASN A CA 1
ATOM 766 C C . ASN A 1 95 ? 1.743 8.236 -13.462 1.00 92.00 95 ASN A C 1
ATOM 768 O O . ASN A 1 95 ? 1.821 9.367 -12.989 1.00 92.00 95 ASN A O 1
ATOM 772 N N . GLY A 1 96 ? 1.900 8.036 -14.772 1.00 84.31 96 GLY A N 1
ATOM 773 C CA . GLY A 1 96 ? 2.131 9.143 -15.710 1.00 84.31 96 GLY A CA 1
ATOM 774 C C . GLY A 1 96 ? 3.587 9.614 -15.754 1.00 84.31 96 GLY A C 1
ATOM 775 O O . GLY A 1 96 ? 4.485 8.811 -15.523 1.00 84.31 96 GLY A O 1
ATOM 776 N N . ASN A 1 97 ? 3.829 10.869 -16.158 1.00 76.75 97 ASN A N 1
ATOM 777 C CA . ASN A 1 97 ? 5.122 11.333 -16.692 1.00 76.75 97 ASN A CA 1
ATOM 778 C C . ASN A 1 97 ? 6.331 11.025 -15.803 1.00 76.75 97 ASN A C 1
ATOM 780 O O . ASN A 1 97 ? 7.221 10.368 -16.317 1.00 76.75 97 ASN A O 1
ATOM 784 N N . ASP A 1 98 ? 6.299 11.331 -14.505 1.00 86.69 98 ASP A N 1
ATOM 785 C CA . ASP A 1 98 ? 7.366 10.963 -13.550 1.00 86.69 98 ASP A CA 1
ATOM 786 C C . ASP A 1 98 ? 6.827 10.723 -12.132 1.00 86.69 98 ASP A C 1
ATOM 788 O O . ASP A 1 98 ? 7.573 10.669 -11.158 1.00 86.69 98 ASP A O 1
ATOM 792 N N . LEU A 1 99 ? 5.507 10.620 -11.976 1.00 92.75 99 LEU A N 1
ATOM 793 C CA . LEU A 1 99 ? 4.905 10.333 -10.680 1.00 92.75 99 LEU A CA 1
ATOM 794 C C . LEU A 1 99 ? 4.817 8.825 -10.497 1.00 92.75 99 LEU A C 1
ATOM 796 O O . LEU A 1 99 ? 4.461 8.099 -11.420 1.00 92.75 99 LEU A O 1
ATOM 800 N N . SER A 1 100 ? 5.112 8.354 -9.294 1.00 95.62 100 SER A N 1
ATOM 801 C CA . SER A 1 100 ? 4.899 6.968 -8.895 1.00 95.62 100 SER A CA 1
ATOM 802 C C . SER A 1 100 ? 4.279 6.913 -7.511 1.00 95.62 100 SER A C 1
ATOM 804 O O . SER A 1 100 ? 4.674 7.646 -6.600 1.00 95.62 100 SER A O 1
ATOM 806 N N . TYR A 1 101 ? 3.319 6.015 -7.336 1.00 97.00 101 TYR A N 1
ATOM 807 C CA . TYR A 1 101 ? 2.831 5.644 -6.018 1.00 97.00 101 TYR A CA 1
ATOM 808 C C . TYR A 1 101 ? 3.876 4.762 -5.348 1.00 97.00 101 TYR A C 1
ATOM 810 O O . TYR A 1 101 ? 4.300 3.757 -5.919 1.00 97.00 101 TYR A O 1
ATOM 818 N N . ARG A 1 102 ? 4.300 5.141 -4.145 1.00 96.50 102 ARG A N 1
ATOM 819 C CA . ARG A 1 102 ? 5.271 4.382 -3.364 1.00 96.50 102 ARG A CA 1
ATOM 820 C C . ARG A 1 102 ? 4.550 3.538 -2.329 1.00 96.50 102 ARG A C 1
ATOM 822 O O . ARG A 1 102 ? 3.684 4.026 -1.606 1.00 96.50 102 ARG A O 1
ATOM 829 N N . TYR A 1 103 ? 4.984 2.299 -2.215 1.00 96.56 103 TYR A N 1
ATOM 830 C CA . TYR A 1 103 ? 4.512 1.319 -1.262 1.00 96.56 103 TYR A CA 1
ATOM 831 C C . TYR A 1 103 ? 5.683 0.730 -0.486 1.00 96.56 103 TYR A C 1
ATOM 833 O O . TYR A 1 103 ? 6.834 0.770 -0.922 1.00 96.56 103 TYR A O 1
ATOM 841 N N . SER A 1 104 ? 5.380 0.156 0.666 1.00 93.88 104 SER A N 1
ATOM 842 C CA . SER A 1 104 ? 6.292 -0.701 1.412 1.00 93.88 104 SER A CA 1
ATOM 843 C C . SER A 1 104 ? 5.529 -1.906 1.913 1.00 93.88 104 SER A C 1
ATOM 845 O O . SER A 1 104 ? 4.340 -1.804 2.216 1.00 93.88 104 SER A O 1
ATOM 847 N N . ILE A 1 105 ? 6.220 -3.023 2.087 1.00 91.50 105 ILE A N 1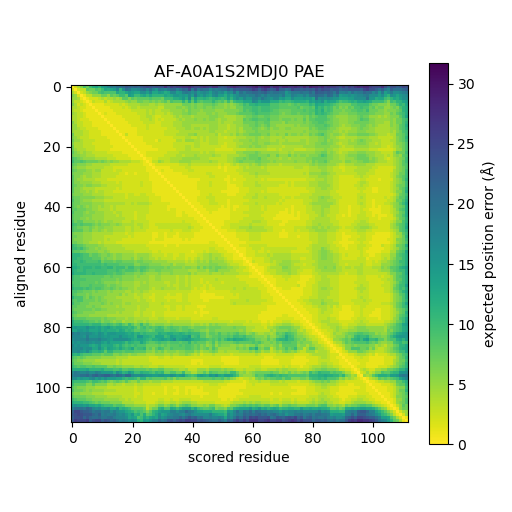
ATOM 848 C CA . ILE A 1 105 ? 5.608 -4.144 2.785 1.00 91.50 105 ILE A CA 1
ATOM 849 C C . ILE A 1 105 ? 5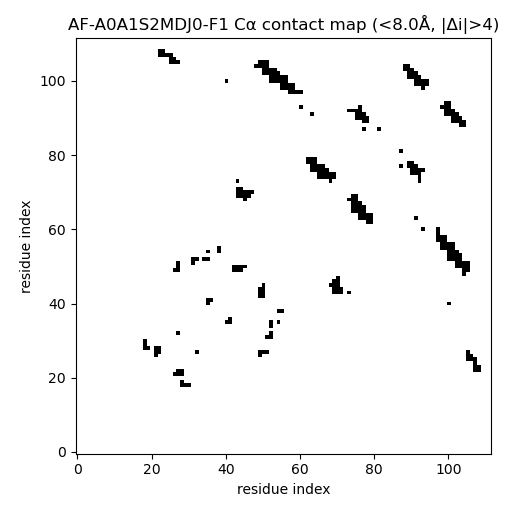.458 -3.752 4.265 1.00 91.50 105 ILE A C 1
ATOM 851 O O . ILE A 1 105 ? 6.400 -3.156 4.808 1.00 91.50 105 ILE A O 1
ATOM 855 N N . PRO A 1 106 ? 4.293 -3.980 4.899 1.00 88.81 106 PRO A N 1
ATOM 856 C CA . PRO A 1 106 ? 4.098 -3.648 6.301 1.00 88.81 106 PRO A CA 1
ATOM 857 C C . PRO A 1 106 ? 5.198 -4.259 7.171 1.00 88.81 106 PRO A C 1
ATOM 859 O O . PRO A 1 106 ? 5.600 -5.404 6.992 1.00 88.81 106 PRO A O 1
ATOM 862 N N . LYS A 1 107 ? 5.719 -3.453 8.090 1.00 82.62 107 LYS A N 1
ATOM 863 C CA . LYS A 1 107 ? 6.685 -3.856 9.113 1.00 82.62 107 LYS A CA 1
ATOM 864 C C . LYS A 1 107 ? 6.314 -3.146 10.410 1.00 82.62 107 LYS A C 1
ATOM 866 O O . LYS A 1 107 ? 5.717 -2.061 10.342 1.00 82.62 107 LYS A O 1
ATOM 871 N N . PRO A 1 108 ? 6.695 -3.673 11.582 1.00 68.50 108 PRO A N 1
ATOM 872 C CA . PRO A 1 108 ? 6.498 -2.964 12.834 1.00 68.50 108 PRO A CA 1
ATOM 873 C C . PRO A 1 108 ? 7.226 -1.623 12.763 1.00 68.50 108 PRO A C 1
ATOM 875 O O . PRO A 1 108 ? 8.436 -1.580 12.539 1.00 68.50 108 PRO A O 1
ATOM 878 N N . ARG A 1 109 ? 6.515 -0.514 12.994 1.00 59.09 109 ARG A N 1
ATOM 879 C CA . ARG A 1 109 ? 7.089 0.845 12.916 1.00 59.09 109 ARG A CA 1
ATOM 880 C C . ARG A 1 109 ? 8.275 1.085 13.869 1.00 59.09 109 ARG A C 1
ATOM 882 O O . ARG A 1 109 ? 8.979 2.071 13.697 1.00 59.09 109 ARG A O 1
ATOM 889 N N . PHE A 1 110 ? 8.478 0.201 14.850 1.00 56.44 110 PHE A N 1
ATOM 890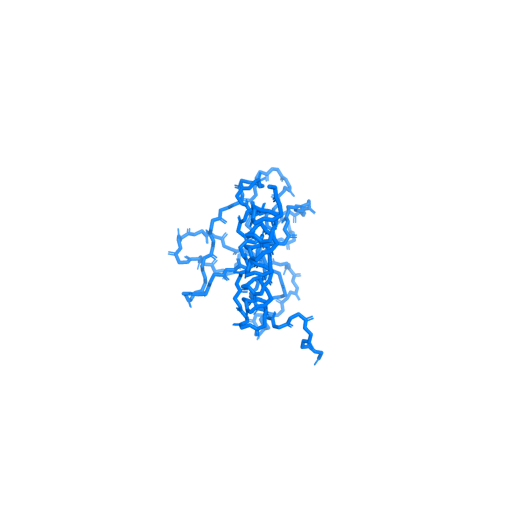 C CA . PHE A 1 110 ? 9.527 0.259 15.876 1.00 56.44 110 PHE A CA 1
ATOM 891 C C . PHE A 1 110 ? 10.490 -0.941 15.850 1.00 56.44 110 PHE A C 1
ATOM 893 O O . PHE A 1 110 ? 11.170 -1.196 16.841 1.00 56.44 110 PHE A O 1
ATOM 900 N N . SER A 1 111 ? 10.537 -1.700 14.753 1.00 49.69 111 SER A N 1
ATOM 901 C CA . SER A 1 111 ? 11.571 -2.726 14.575 1.00 49.69 111 SER A CA 1
ATOM 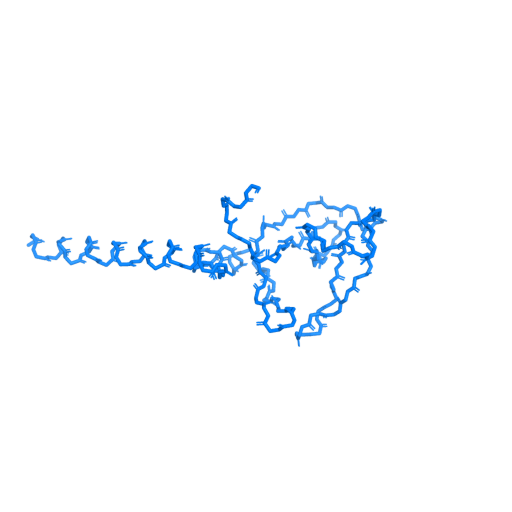902 C C . SER A 1 111 ? 12.867 -2.050 14.106 1.00 49.69 111 SER A C 1
ATOM 904 O O . SER A 1 111 ? 12.965 -1.628 12.955 1.00 49.69 111 SER A O 1
ATOM 906 N N . TYR A 1 112 ? 13.792 -1.849 15.053 1.00 37.16 112 TYR A N 1
ATOM 907 C CA . TYR A 1 112 ? 15.166 -1.385 14.824 1.00 37.16 112 TYR A CA 1
ATOM 908 C C . TYR A 1 112 ? 16.078 -2.551 14.451 1.00 37.16 112 TYR A C 1
ATOM 910 O O . TYR A 1 112 ? 15.900 -3.636 15.052 1.00 37.16 112 TYR A O 1
#

pLDDT: mean 89.59, std 10.46, range [37.16, 97.31]

Nearest PDB structures (foldseek):
  5a1h-assembly3_C  TM=3.001E-01  e=6.854E+00  Homo sapiens
  8pk5-assembly1_A  TM=3.595E-01  e=7.746E+00  Homo sapiens

Mean predicted aligned error: 5.48 Å

Organism: NCBI:txid1532552

Solvent-accessible surface area (backbone atoms only — not comparable to full-atom values): 6502 Å² total; per-residue (Å²): 111,70,71,62,52,53,50,53,52,52,53,51,51,52,52,51,51,50,40,50,51,26,39,69,67,41,39,70,30,65,70,44,54,51,54,29,56,78,69,70,48,78,88,53,30,55,90,90,40,62,47,30,60,74,52,77,39,83,48,65,64,90,45,50,36,87,68,52,67,28,76,81,67,46,71,30,25,29,59,64,90,65,57,91,91,51,84,67,81,47,38,33,39,80,55,72,97,38,34,24,39,33,27,27,72,55,56,49,90,81,74,126